Protein AF-A0A7W3A9D0-F1 (afdb_monomer)

Solvent-accessible surface area (backbone atoms only — not comparable to full-atom values): 4827 Å² total; per-residue (Å²): 129,72,74,43,67,38,93,86,40,86,92,38,72,50,80,77,82,88,62,98,43,73,66,59,41,50,55,54,50,51,54,50,68,67,29,63,71,40,66,75,43,65,44,63,66,54,58,73,68,54,89,77,87,87,88,84,88,81,93,70,61,70,70,59,55,53,55,58,65,74,76,108

Mean predicted aligned error: 5.2 Å

Secondary structure (DSSP, 8-state):
--EEE-SS-TT-EEE----SSHHHHHHHHHHHHHSHHHHTTTHHHHHHH-S----------HHHHHHHHHT-

pLDDT: mean 88.62, std 12.38, range [43.97, 98.12]

Radius of gyration: 14.18 Å; Cα contacts (8 Å, |Δi|>4): 33; chains: 1; bounding box: 31×23×30 Å

Foldseek 3Di:
DDFDQDPVDNLRIDDDDDDPDPVRVVV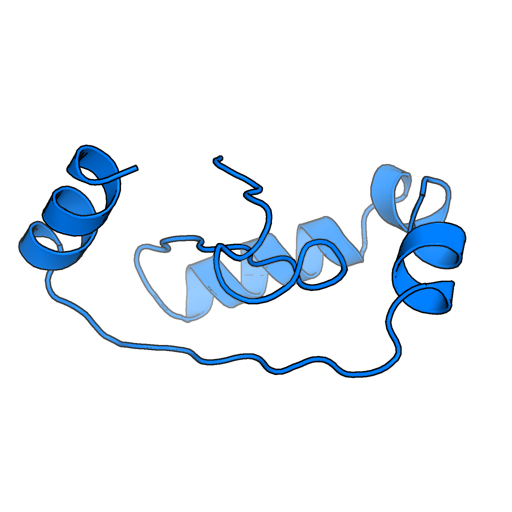VVVCVCPDPCCVVHCVCVVVVSDPDDDDDDDDDDPVVVVVVVVVD

Structure (mmCIF, N/CA/C/O backbone):
data_AF-A0A7W3A9D0-F1
#
_entry.id   AF-A0A7W3A9D0-F1
#
loop_
_atom_site.group_PDB
_atom_site.id
_atom_site.type_sym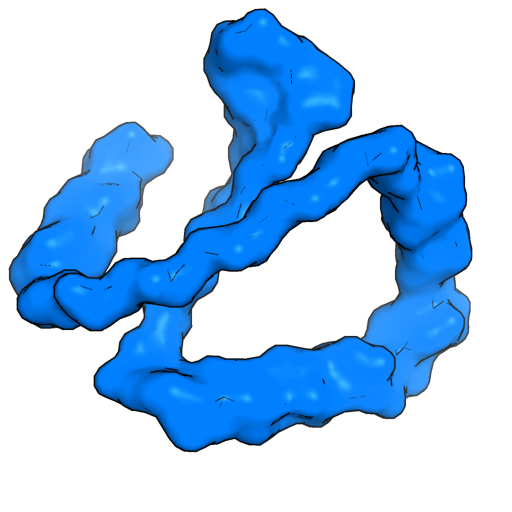bol
_atom_site.label_atom_id
_atom_site.label_alt_id
_atom_site.label_comp_id
_atom_site.label_asym_id
_atom_site.label_entity_id
_atom_site.label_seq_id
_atom_site.pdbx_PDB_ins_code
_atom_site.Cartn_x
_atom_site.Cartn_y
_atom_site.Cartn_z
_atom_site.occupancy
_atom_site.B_iso_or_equiv
_atom_site.auth_seq_id
_atom_site.auth_comp_id
_atom_site.auth_asym_id
_atom_site.auth_atom_id
_atom_site.pdbx_PDB_model_num
ATOM 1 N N . MET A 1 1 ? -8.794 -8.444 0.611 1.00 43.97 1 MET A N 1
ATOM 2 C CA . MET A 1 1 ? -8.245 -7.075 0.707 1.00 43.97 1 MET A CA 1
ATOM 3 C C . MET A 1 1 ? -8.720 -6.329 -0.530 1.00 43.97 1 MET A C 1
ATOM 5 O O . MET A 1 1 ? -8.324 -6.760 -1.606 1.00 43.97 1 MET A O 1
ATOM 9 N N . PRO A 1 2 ? -9.608 -5.326 -0.435 1.00 50.59 2 PRO A N 1
ATOM 10 C CA . PRO A 1 2 ? -10.030 -4.586 -1.615 1.00 50.59 2 PRO A CA 1
ATOM 11 C C . PRO A 1 2 ? -8.921 -3.596 -1.991 1.00 50.59 2 PRO A C 1
ATOM 13 O O . PRO A 1 2 ? -8.651 -2.635 -1.275 1.00 50.59 2 PRO A O 1
ATOM 16 N N . SER A 1 3 ? -8.225 -3.874 -3.087 1.00 55.84 3 SER A N 1
ATOM 17 C CA . SER A 1 3 ? -7.551 -2.852 -3.885 1.00 55.84 3 SER A CA 1
ATOM 18 C C . SER A 1 3 ? -8.601 -2.300 -4.844 1.00 55.84 3 SER A C 1
ATOM 20 O O . SER A 1 3 ? -9.074 -3.042 -5.706 1.00 55.84 3 SER A O 1
ATOM 22 N N . GLY A 1 4 ? -9.021 -1.053 -4.645 1.00 63.41 4 GLY A N 1
ATOM 23 C CA . GLY A 1 4 ? -10.043 -0.406 -5.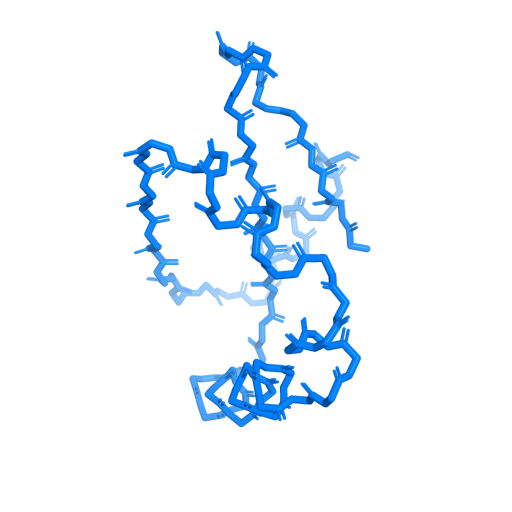463 1.00 63.41 4 GLY A CA 1
ATOM 24 C C . GLY A 1 4 ? -9.469 0.794 -6.202 1.00 63.41 4 GLY A C 1
ATOM 25 O O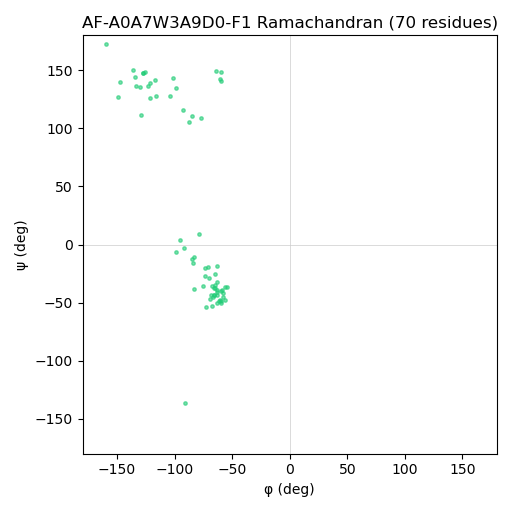 . GLY A 1 4 ? -8.659 1.542 -5.646 1.00 63.41 4 GLY A O 1
ATOM 26 N N . ASN A 1 5 ? -9.903 0.989 -7.447 1.00 71.38 5 ASN A N 1
ATOM 27 C CA . ASN A 1 5 ? -9.710 2.263 -8.130 1.00 71.38 5 ASN A CA 1
ATOM 28 C C . ASN A 1 5 ? -10.422 3.350 -7.324 1.00 71.38 5 ASN A C 1
ATOM 30 O O . ASN A 1 5 ? -11.511 3.138 -6.779 1.00 71.38 5 ASN A O 1
ATOM 34 N N . SER A 1 6 ? -9.812 4.525 -7.262 1.00 72.81 6 SER A N 1
ATOM 35 C CA . SER A 1 6 ? -10.477 5.719 -6.772 1.00 72.81 6 SER A CA 1
ATOM 36 C C . SER A 1 6 ? -11.699 6.008 -7.641 1.00 72.81 6 SER A C 1
ATOM 38 O O . SER A 1 6 ? -11.660 5.884 -8.862 1.00 72.81 6 SER A O 1
ATOM 40 N N . LEU A 1 7 ? -12.788 6.444 -7.009 1.00 76.50 7 LEU A N 1
ATOM 4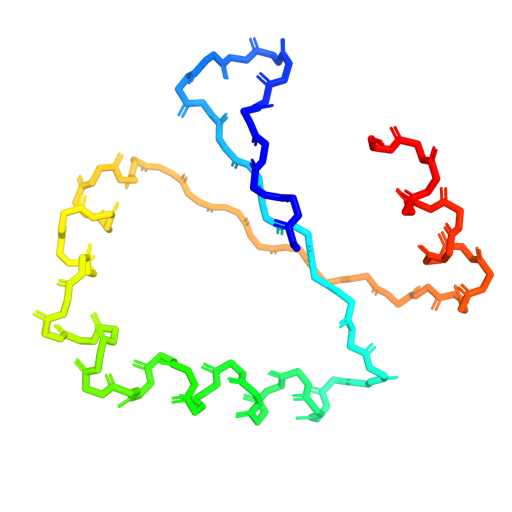1 C CA . LEU A 1 7 ? -13.969 6.927 -7.730 1.00 76.50 7 LEU A CA 1
ATOM 42 C C . LEU A 1 7 ? -13.715 8.281 -8.409 1.00 76.50 7 LEU A C 1
ATOM 44 O O . LEU A 1 7 ? -14.465 8.671 -9.297 1.00 76.50 7 LEU A O 1
ATOM 48 N N . HIS A 1 8 ? -12.688 9.007 -7.962 1.00 76.50 8 HIS A N 1
ATOM 49 C CA . HIS A 1 8 ? -12.375 10.347 -8.445 1.00 76.50 8 HIS A CA 1
ATOM 50 C C . HIS A 1 8 ? -11.549 10.328 -9.736 1.00 76.50 8 HIS A C 1
ATOM 52 O O . HIS A 1 8 ? -11.751 11.172 -10.602 1.00 76.50 8 HIS A O 1
ATOM 58 N N . ASP A 1 9 ? -10.607 9.392 -9.856 1.00 78.69 9 ASP A N 1
ATOM 59 C CA . ASP A 1 9 ? -9.705 9.298 -11.002 1.00 78.69 9 ASP A CA 1
ATOM 60 C C . ASP A 1 9 ? -9.330 7.824 -11.242 1.00 78.69 9 ASP A C 1
ATOM 62 O O . ASP A 1 9 ? -8.893 7.162 -10.294 1.00 78.69 9 ASP A O 1
ATOM 66 N N . PRO A 1 10 ? -9.501 7.293 -12.468 1.00 80.12 10 PRO A N 1
ATOM 67 C CA . PRO A 1 10 ? -9.173 5.906 -12.794 1.00 80.12 10 PRO A CA 1
ATOM 68 C C . PRO A 1 10 ? -7.682 5.559 -12.659 1.00 80.12 10 PRO A C 1
ATOM 70 O O . PRO A 1 10 ? -7.362 4.374 -12.571 1.00 80.12 10 PRO A O 1
ATOM 73 N N . ASP A 1 11 ? -6.791 6.552 -12.637 1.00 86.75 11 ASP A N 1
ATOM 74 C CA . ASP A 1 11 ? -5.348 6.376 -12.424 1.00 86.75 11 ASP A CA 1
ATOM 75 C C . ASP A 1 11 ? -4.947 6.492 -10.940 1.00 86.75 11 ASP A C 1
ATOM 77 O O . ASP A 1 11 ? -3.798 6.289 -10.552 1.00 86.75 11 ASP A O 1
ATOM 81 N N . CYS A 1 12 ? -5.905 6.795 -10.061 1.00 88.38 12 CYS A N 1
ATOM 82 C CA . CYS A 1 12 ? -5.681 6.840 -8.623 1.00 88.38 12 CYS A CA 1
ATOM 83 C C . CYS A 1 12 ? -6.159 5.543 -7.968 1.00 88.38 12 CYS A C 1
ATOM 85 O O . CYS A 1 12 ? -7.278 5.087 -8.187 1.00 88.38 12 CYS A O 1
ATOM 87 N N . TYR A 1 13 ? -5.342 4.986 -7.079 1.00 89.31 13 TYR A N 1
ATOM 88 C CA . TYR A 1 13 ? -5.625 3.732 -6.383 1.00 89.31 13 TYR A CA 1
ATOM 89 C C . TYR A 1 13 ? -5.488 3.931 -4.878 1.00 89.31 13 TYR A C 1
ATOM 91 O O . TYR A 1 13 ? -4.645 4.707 -4.420 1.00 89.31 13 TYR A O 1
ATOM 99 N N . TYR A 1 14 ? -6.288 3.208 -4.094 1.00 88.75 14 TYR A N 1
ATOM 100 C CA . TYR A 1 14 ? -6.152 3.193 -2.640 1.00 88.75 14 TYR A CA 1
ATOM 101 C C . TYR A 1 14 ? -6.000 1.771 -2.102 1.00 88.75 14 TYR A C 1
ATOM 103 O O . TYR A 1 14 ? -6.538 0.798 -2.632 1.00 88.75 14 TYR A O 1
ATOM 111 N N . LEU A 1 15 ? -5.257 1.667 -1.001 1.00 89.56 15 LEU A N 1
ATOM 112 C CA . LEU A 1 15 ? -5.093 0.445 -0.228 1.00 89.56 15 LEU A CA 1
ATOM 113 C C . LEU A 1 15 ? -5.385 0.754 1.237 1.00 89.56 15 LEU A C 1
ATOM 115 O O . LEU A 1 15 ? -4.603 1.435 1.902 1.00 89.56 15 LEU A O 1
ATOM 119 N N . ILE A 1 16 ? -6.491 0.214 1.745 1.00 90.69 16 ILE A N 1
ATOM 120 C CA . ILE A 1 16 ? -6.861 0.315 3.158 1.00 90.69 16 ILE A CA 1
ATOM 121 C C . ILE A 1 16 ? -6.580 -1.029 3.826 1.00 90.69 16 ILE A C 1
ATOM 123 O O . ILE A 1 16 ? -7.005 -2.085 3.355 1.00 90.69 16 ILE A O 1
ATOM 127 N N . ARG A 1 17 ? -5.832 -0.989 4.930 1.00 92.50 17 ARG A N 1
ATOM 128 C CA . ARG A 1 17 ? -5.498 -2.157 5.750 1.00 92.50 17 ARG A CA 1
ATOM 129 C C . ARG A 1 17 ? -5.723 -1.813 7.214 1.00 92.50 17 ARG A C 1
ATOM 131 O O . ARG A 1 17 ? -5.330 -0.738 7.657 1.00 92.50 17 ARG A O 1
ATOM 138 N N . ALA A 1 18 ? -6.334 -2.739 7.939 1.00 94.75 18 ALA A N 1
ATOM 139 C CA . ALA A 1 18 ? -6.496 -2.653 9.381 1.00 94.75 18 ALA A CA 1
ATOM 140 C C . ALA A 1 18 ? -5.459 -3.542 10.070 1.00 94.75 18 ALA A C 1
ATOM 142 O O . ALA A 1 18 ? -5.156 -4.631 9.582 1.00 94.75 18 ALA A O 1
ATOM 143 N N . PHE A 1 19 ? -4.950 -3.065 11.199 1.00 95.12 19 PHE A N 1
ATOM 144 C CA . PHE A 1 19 ? -4.007 -3.765 12.064 1.00 95.12 19 PHE A CA 1
ATOM 145 C C . PHE A 1 19 ? -4.451 -3.562 13.509 1.00 95.12 19 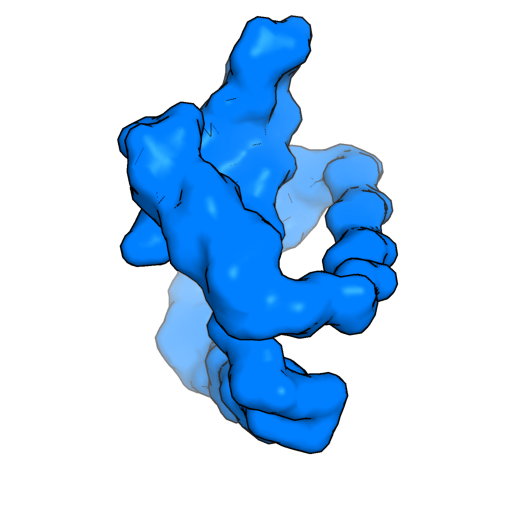PHE A C 1
ATOM 147 O O . PHE A 1 19 ? -5.015 -2.513 13.824 1.00 95.12 19 PHE A O 1
ATOM 154 N N . ASP A 1 20 ? -4.165 -4.527 14.378 1.00 93.56 20 ASP A N 1
ATOM 155 C CA . ASP A 1 20 ? -4.586 -4.467 15.783 1.00 93.56 20 ASP A CA 1
ATOM 156 C C . ASP A 1 20 ? -3.903 -3.315 16.530 1.00 93.56 20 ASP A C 1
ATOM 158 O O . ASP A 1 20 ? -4.485 -2.685 17.411 1.00 93.56 20 ASP A O 1
ATOM 162 N N . ASN A 1 21 ? -2.647 -3.032 16.176 1.00 94.12 21 ASN A N 1
ATOM 163 C CA . ASN A 1 21 ? -1.856 -1.942 16.737 1.00 94.12 21 ASN A CA 1
ATOM 164 C C . ASN A 1 21 ? -0.685 -1.555 15.812 1.00 94.12 21 ASN A C 1
ATOM 166 O O . ASN A 1 21 ? -0.383 -2.232 14.825 1.00 94.12 21 ASN A O 1
ATOM 170 N N . ALA A 1 22 ? 0.008 -0.465 16.151 1.00 94.00 22 ALA A N 1
ATOM 171 C CA . ALA A 1 22 ? 1.113 0.065 15.353 1.00 94.00 22 ALA A CA 1
ATOM 172 C C . ALA A 1 22 ? 2.321 -0.888 15.240 1.00 94.00 22 ALA A C 1
ATOM 174 O O . ALA A 1 22 ? 2.979 -0.905 14.201 1.00 94.00 22 ALA A O 1
ATOM 175 N N . GLU A 1 23 ? 2.598 -1.691 16.270 1.00 96.56 23 GLU A N 1
ATOM 176 C CA . GLU A 1 23 ? 3.705 -2.656 16.269 1.00 96.56 23 GLU A CA 1
ATOM 177 C C . GLU A 1 23 ? 3.432 -3.804 15.289 1.00 96.56 23 GLU A C 1
ATOM 179 O O . GLU A 1 23 ? 4.261 -4.100 14.428 1.00 96.56 23 GLU A O 1
ATOM 184 N N . SER A 1 24 ? 2.222 -4.372 15.331 1.00 96.69 24 SER A N 1
ATOM 185 C CA . SER A 1 24 ? 1.782 -5.400 14.380 1.00 96.69 24 SER A CA 1
ATOM 186 C C . SER A 1 24 ? 1.809 -4.890 12.934 1.00 96.69 24 SER A C 1
ATOM 188 O O . SER A 1 24 ? 2.273 -5.599 12.040 1.00 96.69 24 SER A O 1
ATOM 190 N N . MET A 1 25 ? 1.402 -3.633 12.702 1.00 96.12 25 MET A N 1
ATOM 191 C CA . MET A 1 25 ? 1.517 -2.984 11.396 1.00 96.12 25 MET A CA 1
ATOM 192 C C . MET A 1 25 ? 2.976 -2.927 10.940 1.00 96.12 25 MET A C 1
ATOM 194 O O . MET A 1 25 ? 3.271 -3.308 9.809 1.00 96.12 25 MET A O 1
ATOM 198 N N . ALA A 1 26 ? 3.886 -2.447 11.790 1.00 96.75 26 ALA A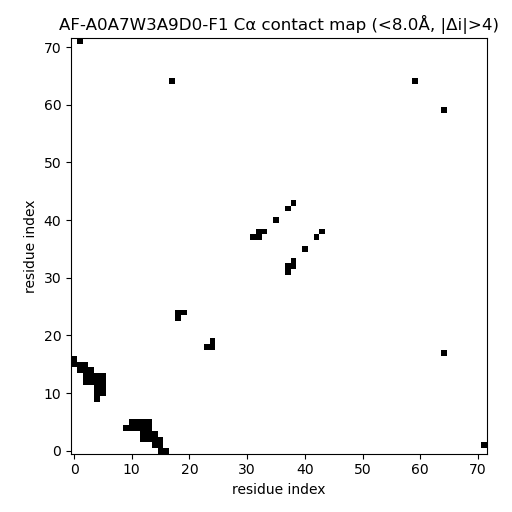 N 1
ATOM 199 C CA . ALA A 1 26 ? 5.296 -2.320 11.435 1.00 96.75 26 ALA A CA 1
ATOM 200 C C . ALA A 1 26 ? 5.905 -3.679 11.067 1.00 96.75 26 ALA A C 1
ATOM 202 O O . ALA A 1 26 ? 6.484 -3.806 9.992 1.00 96.75 26 ALA A O 1
ATOM 203 N N . MET A 1 27 ? 5.689 -4.701 11.899 1.00 98.06 27 MET A N 1
ATOM 204 C CA . MET A 1 27 ? 6.204 -6.053 11.671 1.00 98.06 27 MET A CA 1
ATOM 205 C C . MET A 1 27 ? 5.679 -6.665 10.363 1.00 98.06 27 MET A C 1
ATOM 207 O O . MET A 1 27 ? 6.457 -7.191 9.567 1.00 98.06 27 MET A O 1
ATOM 211 N N . VAL A 1 28 ? 4.366 -6.586 10.116 1.00 97.81 28 VAL A N 1
ATOM 212 C CA . VAL A 1 28 ? 3.755 -7.161 8.905 1.00 97.81 28 VAL A CA 1
ATOM 213 C C . VAL A 1 28 ? 4.234 -6.437 7.648 1.00 97.81 28 VAL A C 1
ATOM 215 O O . VAL A 1 28 ? 4.548 -7.083 6.648 1.00 97.81 28 VAL A O 1
ATOM 218 N N . LEU A 1 29 ? 4.293 -5.102 7.678 1.00 96.88 29 LEU A N 1
ATOM 219 C CA . LEU A 1 29 ? 4.729 -4.321 6.522 1.00 96.88 29 LEU A CA 1
ATOM 220 C C . LEU A 1 29 ? 6.214 -4.528 6.226 1.00 96.88 29 LEU A C 1
ATOM 222 O O . LEU A 1 29 ? 6.562 -4.702 5.061 1.00 96.88 29 LEU A O 1
ATOM 226 N N . ASP A 1 30 ? 7.065 -4.534 7.250 1.00 98.00 30 ASP A N 1
ATOM 227 C CA . ASP A 1 30 ? 8.502 -4.758 7.085 1.00 98.00 30 ASP A CA 1
ATOM 228 C C . ASP A 1 30 ? 8.774 -6.142 6.484 1.00 98.00 30 ASP A C 1
ATOM 230 O O . ASP A 1 30 ? 9.427 -6.253 5.447 1.00 98.00 30 ASP A O 1
ATOM 234 N N . SER A 1 31 ? 8.148 -7.187 7.037 1.00 98.12 31 SER A N 1
ATOM 235 C CA . SER A 1 31 ? 8.246 -8.547 6.502 1.00 98.12 31 SER A CA 1
ATOM 236 C C . SER A 1 31 ? 7.772 -8.640 5.045 1.00 98.12 31 SER A C 1
ATOM 238 O O . SER A 1 31 ? 8.464 -9.221 4.205 1.00 98.12 31 SER A O 1
ATOM 240 N N . PHE A 1 32 ? 6.631 -8.024 4.713 1.00 96.88 32 PHE A N 1
ATOM 241 C CA . PHE A 1 32 ? 6.100 -8.032 3.349 1.00 96.88 32 PHE A CA 1
ATOM 242 C C . PHE A 1 32 ? 7.040 -7.327 2.364 1.00 96.88 32 PHE A C 1
ATOM 244 O O . PHE A 1 32 ? 7.394 -7.898 1.331 1.00 96.88 32 PHE A O 1
ATOM 251 N N . TYR A 1 33 ? 7.480 -6.105 2.677 1.00 95.31 33 TYR A N 1
ATOM 252 C CA . TYR A 1 33 ? 8.334 -5.328 1.775 1.00 95.31 33 TYR A CA 1
ATOM 253 C C . TYR A 1 33 ? 9.779 -5.848 1.718 1.00 95.31 33 TYR A C 1
ATOM 255 O O . TYR A 1 33 ? 10.474 -5.603 0.728 1.00 95.31 33 TYR A O 1
ATOM 263 N N . ALA A 1 34 ? 10.214 -6.618 2.718 1.00 97.12 34 ALA A N 1
ATOM 264 C CA . ALA A 1 34 ? 11.465 -7.366 2.689 1.00 97.12 34 ALA A CA 1
ATOM 265 C C . ALA A 1 34 ? 11.349 -8.720 1.967 1.00 97.12 34 ALA A C 1
ATOM 267 O O . ALA A 1 34 ? 12.380 -9.332 1.687 1.00 97.12 34 ALA A O 1
ATOM 268 N N . SER A 1 35 ? 10.155 -9.210 1.628 1.00 97.94 35 SER A N 1
ATOM 269 C CA . SER A 1 35 ? 9.999 -10.513 0.967 1.00 97.94 35 SER A CA 1
ATOM 270 C C . SER A 1 35 ? 10.646 -10.550 -0.426 1.00 97.94 35 SER A C 1
ATOM 272 O O . SER A 1 35 ? 10.725 -9.538 -1.130 1.00 97.94 35 SER A O 1
ATOM 274 N N . ALA A 1 36 ? 11.128 -11.730 -0.829 1.00 97.75 36 ALA A N 1
ATOM 275 C CA . ALA A 1 36 ? 11.647 -11.946 -2.179 1.00 97.75 36 ALA A CA 1
ATOM 276 C C . ALA A 1 36 ? 10.532 -11.827 -3.228 1.00 97.75 36 ALA A C 1
ATOM 278 O O . ALA A 1 36 ? 10.760 -11.231 -4.275 1.00 97.75 36 ALA A O 1
ATOM 279 N N . ASP A 1 37 ? 9.329 -12.311 -2.910 1.00 97.44 37 ASP A N 1
ATOM 280 C CA . ASP A 1 37 ? 8.158 -12.236 -3.790 1.00 97.44 37 ASP A CA 1
ATOM 281 C C . ASP A 1 37 ? 7.797 -10.790 -4.141 1.00 97.44 37 ASP A C 1
ATOM 283 O O . ASP A 1 37 ? 7.466 -10.498 -5.286 1.00 97.44 37 ASP A O 1
ATOM 287 N N . TRP A 1 38 ? 7.909 -9.855 -3.189 1.00 96.56 38 TRP A N 1
ATOM 288 C CA . TRP A 1 38 ? 7.747 -8.434 -3.490 1.00 96.56 38 TRP A CA 1
ATOM 289 C C . TRP A 1 38 ? 8.941 -7.884 -4.271 1.00 96.56 38 TRP A C 1
ATOM 291 O O . TRP A 1 38 ? 8.761 -7.305 -5.339 1.00 96.56 38 TRP A O 1
ATOM 301 N N . ARG A 1 39 ? 10.164 -8.061 -3.751 1.00 96.62 39 ARG A N 1
ATOM 302 C CA . ARG A 1 39 ? 11.371 -7.424 -4.307 1.00 96.62 39 ARG A CA 1
ATOM 303 C C . ARG A 1 39 ? 11.698 -7.869 -5.731 1.00 96.62 39 ARG A C 1
ATOM 305 O O . ARG A 1 39 ? 12.101 -7.025 -6.521 1.00 96.62 39 ARG A O 1
ATOM 312 N N . ASN A 1 40 ? 11.511 -9.151 -6.031 1.00 95.94 40 ASN A N 1
ATOM 313 C CA . ASN A 1 40 ? 11.768 -9.743 -7.345 1.00 95.94 40 ASN A CA 1
ATOM 314 C C . ASN A 1 40 ? 10.492 -9.889 -8.185 1.00 95.94 40 ASN A C 1
ATOM 316 O O . ASN A 1 40 ? 10.563 -10.325 -9.331 1.00 95.94 40 ASN A O 1
ATOM 320 N N . GLY A 1 41 ? 9.330 -9.601 -7.599 1.00 94.88 41 GLY A N 1
ATOM 321 C CA . GLY A 1 41 ? 8.057 -9.584 -8.301 1.00 94.88 41 GLY A CA 1
ATOM 322 C C . GLY A 1 41 ? 7.743 -8.189 -8.845 1.00 94.88 41 GLY A C 1
ATOM 323 O O . GLY A 1 41 ? 8.622 -7.517 -9.380 1.00 94.88 41 GLY A O 1
ATOM 324 N N . PRO A 1 42 ? 6.501 -7.702 -8.702 1.00 94.81 42 PRO A N 1
ATOM 325 C CA . PRO A 1 42 ? 6.014 -6.539 -9.445 1.00 94.81 42 PRO A CA 1
ATOM 326 C C . PRO A 1 42 ? 6.489 -5.189 -8.883 1.00 94.81 42 PRO A C 1
ATOM 328 O O . PRO A 1 42 ? 5.967 -4.145 -9.271 1.00 94.81 42 PRO A O 1
ATOM 331 N N . ARG A 1 43 ? 7.423 -5.173 -7.921 1.00 95.94 43 ARG A N 1
ATOM 332 C CA . ARG A 1 43 ? 7.805 -3.953 -7.197 1.00 95.94 43 ARG A CA 1
ATOM 333 C C . ARG A 1 43 ? 8.255 -2.841 -8.137 1.00 95.94 43 ARG A C 1
ATOM 335 O O . ARG A 1 43 ? 7.845 -1.704 -7.934 1.00 95.94 43 ARG A O 1
ATOM 342 N N . GLU A 1 44 ? 9.129 -3.140 -9.091 1.00 96.31 44 GLU A N 1
ATOM 343 C CA . GLU A 1 44 ? 9.693 -2.108 -9.969 1.00 96.31 44 GLU A CA 1
ATOM 344 C C . GLU A 1 44 ? 8.623 -1.501 -10.876 1.00 96.31 44 GLU A C 1
ATOM 346 O O . GLU A 1 44 ? 8.504 -0.279 -10.917 1.00 96.31 44 GLU A O 1
ATOM 351 N N . ASP A 1 45 ? 7.774 -2.333 -11.481 1.00 95.88 45 ASP A N 1
ATOM 352 C CA . ASP A 1 45 ? 6.673 -1.882 -12.340 1.00 95.88 45 ASP A CA 1
ATOM 353 C C . ASP A 1 45 ? 5.649 -1.038 -11.567 1.00 95.88 45 ASP A C 1
ATOM 355 O O . ASP A 1 45 ? 5.221 0.024 -12.027 1.00 95.88 45 ASP A O 1
ATOM 359 N N . ILE A 1 46 ? 5.281 -1.473 -10.355 1.00 93.75 46 ILE A N 1
ATOM 360 C CA . ILE A 1 46 ? 4.320 -0.754 -9.510 1.00 93.75 46 ILE A CA 1
ATOM 361 C C . ILE A 1 46 ? 4.907 0.580 -9.050 1.00 93.75 46 ILE A C 1
ATOM 363 O O . ILE A 1 46 ? 4.274 1.615 -9.227 1.00 93.75 46 ILE A O 1
ATOM 367 N N . ILE A 1 47 ? 6.107 0.579 -8.461 1.00 94.38 47 ILE A N 1
ATOM 368 C CA . ILE A 1 47 ? 6.722 1.808 -7.941 1.00 94.38 47 ILE A CA 1
ATOM 369 C C . ILE A 1 47 ? 7.039 2.782 -9.080 1.00 94.38 47 ILE A C 1
ATOM 371 O O . ILE A 1 47 ? 6.840 3.982 -8.909 1.00 94.38 47 ILE A O 1
ATOM 375 N N . GLY A 1 48 ? 7.470 2.283 -10.242 1.00 95.50 48 GLY A N 1
ATOM 376 C CA . GLY A 1 48 ? 7.730 3.101 -11.428 1.00 95.50 48 GLY A CA 1
ATOM 377 C C . GLY A 1 48 ? 6.481 3.776 -11.999 1.00 95.50 48 GLY A C 1
ATOM 378 O O . GLY A 1 48 ? 6.591 4.841 -12.600 1.00 95.50 48 GLY A O 1
ATOM 379 N N . SER A 1 49 ? 5.300 3.201 -11.764 1.00 93.56 49 SER A N 1
ATOM 380 C CA . SER A 1 49 ? 4.017 3.768 -12.197 1.00 93.56 49 SER A CA 1
ATOM 381 C C . SER A 1 49 ? 3.447 4.803 -11.216 1.00 93.56 49 SER A C 1
ATOM 383 O O . SER A 1 49 ? 2.514 5.526 -11.554 1.00 93.56 49 SER A O 1
ATOM 385 N N . ILE A 1 50 ? 3.983 4.907 -9.993 1.00 93.69 50 ILE A N 1
ATOM 386 C CA . ILE A 1 50 ? 3.462 5.819 -8.964 1.00 93.69 50 ILE A CA 1
ATOM 387 C C . ILE A 1 50 ? 4.112 7.198 -9.106 1.00 93.69 50 ILE A C 1
ATOM 389 O O . ILE A 1 50 ? 5.247 7.415 -8.683 1.00 93.69 50 ILE A O 1
ATOM 393 N N . GLY A 1 51 ? 3.358 8.168 -9.629 1.00 95.06 51 GLY A N 1
ATOM 394 C CA . GLY A 1 51 ? 3.794 9.568 -9.681 1.00 95.06 51 GLY A CA 1
ATOM 395 C C . GLY A 1 51 ? 3.721 10.292 -8.330 1.00 95.06 51 GLY A C 1
ATOM 396 O O . GLY A 1 51 ? 4.558 11.135 -8.016 1.00 95.06 51 GLY A O 1
ATOM 397 N N . THR A 1 52 ? 2.721 9.991 -7.499 1.00 93.94 52 THR A N 1
ATOM 398 C CA . THR A 1 52 ? 2.547 10.590 -6.163 1.00 93.94 52 THR A CA 1
ATOM 399 C C . THR A 1 52 ? 1.921 9.575 -5.216 1.00 93.94 52 THR A C 1
ATOM 401 O O . THR A 1 52 ? 1.021 8.835 -5.602 1.00 93.94 52 THR A O 1
ATOM 404 N N . SER A 1 53 ? 2.386 9.538 -3.963 1.00 93.38 53 SER A N 1
ATOM 405 C CA . SER A 1 53 ? 1.816 8.673 -2.926 1.00 93.38 53 SER A CA 1
ATOM 406 C C . SER A 1 53 ? 1.619 9.421 -1.613 1.00 93.38 53 SER A C 1
ATOM 408 O O . SER A 1 53 ? 2.416 10.281 -1.240 1.00 93.38 53 SER A O 1
ATOM 410 N N . ILE A 1 54 ? 0.542 9.076 -0.907 1.00 94.19 54 ILE A N 1
ATOM 411 C CA . ILE A 1 54 ? 0.221 9.585 0.426 1.00 94.19 54 ILE A CA 1
ATOM 412 C C . ILE A 1 54 ? -0.080 8.382 1.316 1.00 94.19 54 ILE A C 1
ATOM 414 O O . ILE A 1 54 ? -0.805 7.468 0.923 1.00 94.19 54 ILE A O 1
ATOM 418 N N . LYS A 1 55 ? 0.472 8.387 2.531 1.00 93.94 55 LYS A N 1
ATOM 419 C CA . LYS A 1 55 ? 0.192 7.386 3.560 1.00 93.94 55 LYS A CA 1
ATOM 420 C C . LYS A 1 55 ? -0.364 8.081 4.796 1.00 93.94 55 LYS A C 1
ATOM 422 O O . LYS A 1 55 ? 0.306 8.933 5.371 1.00 93.94 55 LYS A O 1
ATOM 427 N N . THR A 1 56 ? -1.528 7.629 5.249 1.00 94.62 56 THR A N 1
ATOM 428 C CA . THR A 1 56 ? -2.161 8.095 6.488 1.00 94.62 56 THR A CA 1
ATOM 429 C C . THR A 1 56 ? -2.361 6.919 7.435 1.00 94.62 56 THR A C 1
ATOM 431 O O . THR A 1 56 ? -2.731 5.827 7.009 1.00 94.62 56 THR A O 1
ATOM 434 N N . VAL A 1 57 ? -2.109 7.139 8.726 1.00 94.44 57 VAL A N 1
ATOM 435 C CA . VAL A 1 57 ? -2.394 6.182 9.803 1.00 94.44 57 VAL A CA 1
ATOM 436 C C . VAL A 1 57 ? -3.435 6.814 10.717 1.00 94.44 57 VAL A C 1
ATOM 438 O O . VAL A 1 57 ? -3.255 7.944 11.163 1.00 94.44 57 VAL A O 1
ATOM 441 N N . MET A 1 58 ? -4.523 6.093 10.976 1.00 93.38 58 MET A N 1
ATOM 442 C CA . MET A 1 58 ? -5.620 6.536 11.837 1.00 93.38 58 MET A CA 1
ATOM 443 C C . MET A 1 58 ? -5.816 5.518 12.955 1.00 93.38 58 MET A C 1
ATOM 445 O O . MET A 1 58 ? -5.814 4.316 12.700 1.00 93.38 58 MET A O 1
ATOM 449 N N . ILE A 1 59 ? -5.996 6.002 14.183 1.00 93.19 59 ILE A N 1
ATOM 450 C CA . ILE A 1 59 ? -6.390 5.165 15.317 1.00 93.19 59 ILE A CA 1
ATOM 451 C C . ILE A 1 59 ? -7.910 5.224 15.395 1.00 93.19 59 ILE A C 1
ATOM 453 O O . ILE A 1 59 ? -8.476 6.296 15.604 1.00 93.19 59 ILE A O 1
ATOM 457 N N . LEU A 1 60 ? -8.557 4.082 15.192 1.00 92.75 60 LEU A N 1
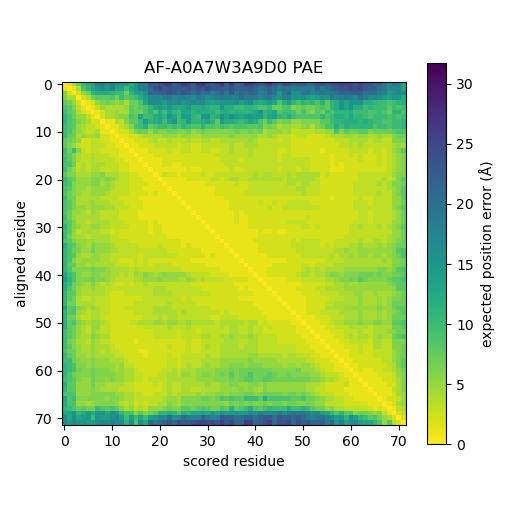ATOM 458 C CA . LEU A 1 60 ? -10.009 3.957 15.174 1.00 92.75 60 LEU A CA 1
ATOM 459 C C . LEU A 1 60 ? -1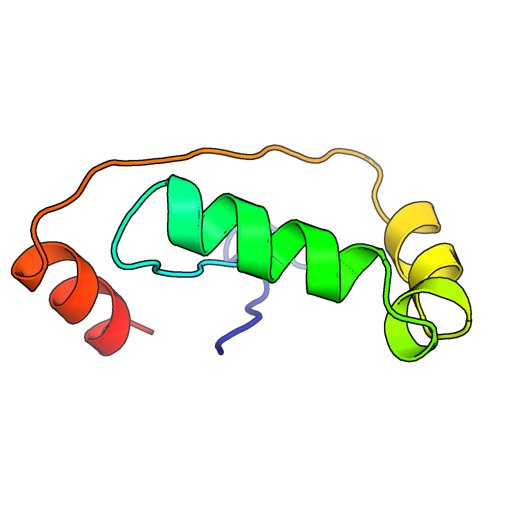0.451 2.855 16.146 1.00 92.75 60 LEU A C 1
ATOM 461 O O . LEU A 1 60 ? -9.736 1.861 16.292 1.00 92.75 60 LEU A O 1
ATOM 465 N N . PRO A 1 61 ? -11.626 2.987 16.783 1.00 92.44 61 PRO A N 1
ATOM 466 C CA . PRO A 1 61 ? -12.269 1.873 17.470 1.00 92.44 61 PRO A CA 1
ATOM 467 C C . PRO A 1 61 ? -12.555 0.719 16.501 1.00 92.44 61 PRO A C 1
ATOM 469 O O . PRO A 1 61 ? -12.878 0.953 15.334 1.00 92.44 61 PRO A O 1
ATOM 472 N N . SER A 1 62 ? -12.516 -0.523 16.991 1.00 89.38 62 SER A N 1
ATOM 473 C CA . SER A 1 62 ? -12.769 -1.714 16.164 1.00 89.38 62 SER A CA 1
ATOM 474 C C . SER A 1 62 ? -14.126 -1.668 15.455 1.00 89.38 62 SER A C 1
ATOM 476 O O . SER A 1 62 ? -14.216 -2.039 14.292 1.00 89.38 62 SER A O 1
ATOM 478 N N . GLU A 1 63 ? -15.163 -1.132 16.105 1.00 91.75 63 GLU A N 1
ATOM 479 C CA . GLU A 1 63 ? -16.490 -0.943 15.500 1.00 91.75 63 GLU A CA 1
ATOM 480 C C . GLU A 1 63 ? -16.440 -0.064 14.240 1.00 91.75 63 GLU A C 1
ATOM 482 O O . GLU A 1 63 ? -17.059 -0.385 13.227 1.00 91.75 63 GLU A O 1
ATOM 487 N N . SER A 1 64 ? -15.652 1.016 14.261 1.00 91.94 64 SER A N 1
ATOM 488 C CA . SER A 1 64 ? -15.481 1.895 13.100 1.00 91.94 64 SER A CA 1
ATOM 489 C C . SER A 1 64 ? -14.741 1.193 11.961 1.00 91.94 64 SER A C 1
ATOM 491 O O . SER A 1 64 ? -15.066 1.406 10.795 1.00 91.94 64 SER A O 1
ATOM 493 N N . VAL A 1 65 ? -13.769 0.333 12.286 1.00 90.62 65 VAL A N 1
ATOM 494 C CA . VAL A 1 65 ? -13.056 -0.484 11.294 1.00 90.62 65 VAL A CA 1
ATOM 495 C C . VAL A 1 65 ? -14.001 -1.491 10.640 1.00 90.62 65 VAL A C 1
ATOM 497 O O . VAL A 1 65 ? -13.981 -1.625 9.417 1.00 90.62 65 VAL A O 1
ATOM 500 N N . GLU A 1 66 ? -14.855 -2.160 11.418 1.00 88.19 66 GLU A N 1
ATOM 501 C CA . GLU A 1 66 ? -15.858 -3.068 10.852 1.00 88.19 66 GLU A CA 1
ATOM 502 C C . GLU A 1 66 ? -16.858 -2.324 9.968 1.00 88.19 66 GLU A C 1
ATOM 504 O O . GLU A 1 66 ? -17.153 -2.788 8.868 1.00 88.19 66 GLU A O 1
ATOM 509 N N . GLY A 1 67 ? -17.295 -1.129 10.378 1.00 86.94 67 GLY A N 1
ATOM 510 C CA . GLY A 1 67 ? -18.160 -0.271 9.565 1.00 86.94 67 GLY A CA 1
ATOM 511 C C . GLY A 1 67 ? -17.591 0.033 8.172 1.00 86.94 67 GLY A C 1
ATOM 512 O O . GLY A 1 67 ? -18.341 0.040 7.195 1.00 86.94 67 GLY A O 1
ATOM 513 N N . LEU A 1 68 ? -16.269 0.210 8.052 1.00 85.38 68 LEU A N 1
ATOM 514 C CA . LEU A 1 68 ? -15.596 0.445 6.765 1.00 85.38 68 LEU A CA 1
ATOM 515 C C . LEU A 1 68 ? -15.589 -0.787 5.853 1.00 85.38 68 LEU A C 1
ATOM 517 O O . LEU A 1 68 ? -15.581 -0.640 4.632 1.00 85.38 68 LEU A O 1
ATOM 521 N N . ARG A 1 69 ? -15.610 -2.001 6.416 1.00 82.44 69 ARG A N 1
ATOM 522 C CA . ARG A 1 69 ? -15.614 -3.237 5.617 1.00 82.44 69 ARG A CA 1
ATOM 523 C C . ARG A 1 69 ? -16.953 -3.503 4.936 1.00 82.44 69 ARG A C 1
ATOM 525 O O . ARG A 1 69 ? -16.966 -4.156 3.901 1.00 82.44 69 ARG A O 1
ATOM 532 N N . VAL A 1 70 ? -18.056 -3.013 5.505 1.00 70.31 70 VAL A N 1
ATOM 533 C CA . VAL A 1 70 ? -19.419 -3.244 4.985 1.00 70.31 70 VAL A CA 1
ATOM 534 C C . VAL A 1 70 ? -19.809 -2.264 3.873 1.00 70.31 70 VAL A C 1
ATOM 536 O O . VAL A 1 70 ? -20.789 -2.494 3.175 1.00 70.31 70 VAL A O 1
ATOM 539 N N . GLN A 1 71 ? -19.070 -1.161 3.723 1.00 56.94 71 GLN A N 1
ATOM 540 C CA . GLN A 1 71 ? -19.332 -0.110 2.727 1.00 56.94 71 GLN A CA 1
ATOM 541 C C . GLN A 1 71 ? -18.516 -0.271 1.431 1.00 56.94 71 GLN A C 1
ATOM 543 O O . GLN A 1 71 ? -18.572 0.609 0.575 1.00 56.94 71 GLN A O 1
ATOM 548 N N . SER A 1 72 ? -17.737 -1.352 1.309 1.00 52.72 72 SER A N 1
ATOM 549 C CA . SER A 1 72 ? -16.903 -1.664 0.136 1.00 52.72 72 SER A CA 1
ATOM 550 C C . SER A 1 72 ? -17.582 -2.645 -0.812 1.00 52.72 72 SER A C 1
ATOM 552 O O . SER A 1 72 ? -18.273 -3.557 -0.306 1.00 52.72 72 SER A O 1
#

Sequence (72 aa):
MPSGNSLHDPDCYYLIRAFDNAESMAMVLDSFYASADWRNGPREDIIGSIGTSIKTVMILPSESVEGLRVQS